Protein AF-A0A1F8C3S2-F1 (afdb_monomer_lite)

Secondary structure (DSSP, 8-state):
---------HHHHHHHHHHHHHTT-S-HHHHHHHHHHHHHHHHS-----PPP----HHHHHHHHHHT--S-HHHHHHHHHHHTTSTTTS--

Radius of gyration: 24.23 Å; chains: 1; bounding box: 45×35×57 Å

InterPro domains:
  IPR002145 Ribbon-helix-helix protein, CopG [PF01402] (3-42)
  IPR010985 Ribbon-helix-helix [SSF47598] (1-43)
  IPR013321 Arc-type ribbon-helix-helix [G3DSA:1.10.1220.10] (2-46)

pLDDT: mean 88.09, std 11.79, range [52.41, 97.12]

Sequence (91 aa):
MQTVNISLPTKLAGKLDQVVDKEGYASRSEFVRSLLRFYLLTQRSEVIFKPFKKVSLSKIKREMKATGQYNEKFIESVIGGLSKSSVYAPN

Foldseek 3Di:
DDDDDDDDDPVVVVVLVVCCVVVVPPDSVRVVVVVVCCCVVVPPDPPPPDPDDDDDLVVVLVVVVVVVPDDPVVSVVVSVVQCPDPSNDDD

Structure (mmCIF, N/CA/C/O backbone):
data_AF-A0A1F8C3S2-F1
#
_entry.id   AF-A0A1F8C3S2-F1
#
loop_
_atom_site.group_PDB
_atom_site.id
_atom_site.type_symbol
_atom_site.label_atom_id
_atom_site.label_alt_id
_atom_site.label_comp_id
_atom_site.label_asym_id
_atom_site.label_entity_id
_atom_site.label_seq_id
_atom_site.pdbx_PDB_ins_code
_atom_site.Cartn_x
_atom_site.Cartn_y
_atom_site.Cartn_z
_atom_site.occupancy
_atom_site.B_iso_or_equiv
_atom_site.auth_seq_id
_atom_site.auth_comp_id
_atom_site.auth_asym_id
_atom_site.auth_atom_id
_atom_site.pdbx_PDB_model_num
ATOM 1 N N . MET A 1 1 ? 4.031 -15.124 -3.046 1.00 56.94 1 MET A N 1
ATOM 2 C CA . MET A 1 1 ? 4.635 -14.296 -4.115 1.00 56.94 1 MET A CA 1
ATOM 3 C C . MET A 1 1 ? 3.927 -14.649 -5.414 1.00 56.94 1 MET A C 1
ATOM 5 O O . MET A 1 1 ? 3.765 -15.835 -5.659 1.00 56.94 1 MET A O 1
ATOM 9 N N . GLN A 1 2 ? 3.442 -13.676 -6.186 1.00 82.69 2 GLN A N 1
ATOM 10 C CA . GLN A 1 2 ? 2.838 -13.930 -7.502 1.00 82.69 2 GLN A CA 1
ATOM 11 C C . GLN A 1 2 ? 3.830 -13.528 -8.595 1.00 82.69 2 GLN A C 1
ATOM 13 O O . GLN A 1 2 ? 4.479 -12.487 -8.481 1.00 82.69 2 GLN A O 1
ATOM 18 N N . THR A 1 3 ? 3.958 -14.365 -9.623 1.00 90.56 3 THR A N 1
ATOM 19 C CA . THR A 1 3 ? 4.908 -14.173 -10.724 1.00 90.56 3 THR A CA 1
ATOM 20 C C . THR 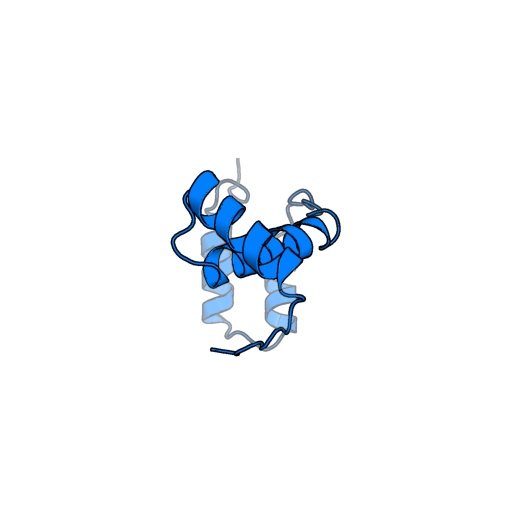A 1 3 ? 4.158 -13.739 -11.973 1.00 90.56 3 THR A C 1
ATOM 22 O O . THR A 1 3 ? 3.147 -14.338 -12.329 1.00 90.56 3 THR A O 1
ATOM 25 N N . VAL A 1 4 ? 4.672 -12.710 -12.645 1.00 89.12 4 VAL A N 1
ATOM 26 C CA . VAL A 1 4 ? 4.166 -12.225 -13.933 1.00 89.12 4 VAL A CA 1
ATOM 27 C C . VAL A 1 4 ? 5.275 -12.390 -14.965 1.00 89.12 4 VAL A C 1
ATOM 29 O O . VAL A 1 4 ? 6.392 -11.929 -14.740 1.00 89.12 4 VAL A O 1
ATOM 32 N N . ASN A 1 5 ? 4.961 -13.034 -16.088 1.00 93.88 5 ASN A N 1
ATOM 33 C CA . ASN A 1 5 ? 5.867 -13.180 -17.225 1.00 93.88 5 ASN A CA 1
ATOM 34 C C . ASN A 1 5 ? 5.462 -12.198 -18.323 1.00 93.88 5 ASN A C 1
ATOM 36 O O . ASN A 1 5 ? 4.285 -12.104 -18.665 1.00 93.88 5 ASN A O 1
ATOM 40 N N . ILE A 1 6 ? 6.433 -11.469 -18.874 1.00 88.44 6 ILE A N 1
ATOM 41 C CA . ILE A 1 6 ? 6.199 -10.433 -19.885 1.00 88.44 6 ILE A CA 1
ATOM 42 C C . ILE A 1 6 ? 7.158 -10.677 -21.046 1.00 88.44 6 ILE A C 1
ATOM 44 O O . ILE A 1 6 ? 8.362 -10.809 -20.840 1.00 88.44 6 ILE A O 1
ATOM 48 N N . SER A 1 7 ? 6.621 -10.722 -22.264 1.00 94.69 7 SER A N 1
ATOM 49 C CA . SER A 1 7 ? 7.415 -10.804 -23.493 1.00 94.69 7 SER A CA 1
ATOM 50 C C . SER A 1 7 ? 7.545 -9.417 -24.109 1.00 94.69 7 SER A C 1
ATOM 52 O O . SER A 1 7 ? 6.543 -8.723 -24.277 1.00 94.69 7 SER A O 1
ATOM 54 N N . LEU A 1 8 ? 8.770 -9.012 -24.446 1.00 93.06 8 LEU A N 1
ATOM 55 C CA . LEU A 1 8 ? 9.061 -7.703 -25.030 1.00 93.06 8 LEU A CA 1
ATOM 56 C C . LEU A 1 8 ? 9.824 -7.868 -26.353 1.00 93.06 8 LEU A C 1
ATOM 58 O O . LEU A 1 8 ? 10.685 -8.744 -26.445 1.00 93.06 8 LEU A O 1
ATOM 62 N N . PRO A 1 9 ? 9.582 -7.005 -27.358 1.00 97.12 9 PRO A N 1
ATOM 63 C CA . PRO A 1 9 ? 10.432 -6.937 -28.541 1.00 97.12 9 PRO A CA 1
ATOM 64 C C . PRO A 1 9 ? 11.886 -6.635 -28.164 1.00 97.12 9 PRO A C 1
ATOM 66 O O . PRO A 1 9 ? 12.140 -5.811 -27.283 1.00 97.12 9 PRO A O 1
ATOM 69 N N . THR A 1 10 ? 12.849 -7.213 -28.883 1.00 94.88 10 THR A N 1
ATOM 70 C CA . THR A 1 10 ? 14.288 -7.103 -28.570 1.00 94.88 10 THR A CA 1
ATOM 71 C C . THR A 1 10 ? 14.765 -5.657 -28.436 1.00 94.88 10 THR A C 1
ATOM 73 O O . THR A 1 10 ? 15.515 -5.327 -27.523 1.00 94.88 10 THR A O 1
ATOM 76 N N . LYS A 1 11 ? 14.271 -4.756 -29.297 1.00 95.75 11 LYS A N 1
ATOM 77 C CA . LYS A 1 11 ? 14.598 -3.322 -29.227 1.00 95.75 11 LYS A CA 1
ATOM 78 C C . LYS A 1 11 ? 14.142 -2.677 -27.915 1.00 95.75 11 LYS A C 1
ATOM 80 O O . LYS A 1 11 ? 14.829 -1.805 -27.394 1.00 95.75 11 LYS A O 1
ATOM 85 N N . LEU A 1 12 ? 12.985 -3.081 -27.394 1.00 93.88 12 LEU A N 1
ATOM 86 C CA . LEU A 1 12 ? 12.443 -2.548 -26.147 1.00 93.88 12 LEU A CA 1
ATOM 87 C C . LEU A 1 12 ? 13.158 -3.147 -24.934 1.00 93.88 12 LEU A C 1
ATOM 89 O O . LEU A 1 12 ? 13.451 -2.417 -23.994 1.00 93.88 12 LEU A O 1
ATOM 93 N N . ALA A 1 13 ? 13.505 -4.436 -24.988 1.00 93.81 13 ALA A N 1
ATOM 94 C CA . ALA A 1 13 ? 14.331 -5.077 -23.968 1.00 93.81 13 ALA A CA 1
ATOM 95 C C . ALA A 1 13 ? 15.717 -4.412 -23.854 1.00 93.81 13 ALA A C 1
ATOM 97 O O . ALA A 1 13 ? 16.162 -4.124 -22.750 1.00 93.81 13 ALA A O 1
ATOM 98 N N . GLY A 1 14 ? 16.351 -4.065 -24.979 1.00 94.81 14 GLY A N 1
ATOM 99 C CA . GLY A 1 14 ? 17.623 -3.334 -24.958 1.00 94.81 14 GLY A CA 1
ATOM 100 C C . GLY A 1 14 ? 17.500 -1.919 -24.378 1.00 94.81 14 GLY A C 1
ATOM 101 O O . GLY A 1 14 ? 18.365 -1.478 -23.629 1.00 94.81 14 GLY A O 1
ATOM 102 N N . LYS A 1 15 ? 16.402 -1.205 -24.663 1.00 94.56 15 LYS A N 1
ATOM 103 C CA . LYS A 1 15 ? 16.135 0.102 -24.031 1.00 94.56 15 LYS A CA 1
ATOM 104 C C . LYS A 1 15 ? 15.888 -0.018 -22.529 1.00 94.56 15 LYS A C 1
ATOM 106 O O . LYS A 1 15 ? 16.315 0.849 -21.777 1.00 94.56 15 LYS A O 1
ATOM 111 N N . LEU A 1 16 ? 15.196 -1.073 -22.103 1.00 94.06 16 LEU A N 1
ATOM 112 C CA . LEU A 1 16 ? 14.965 -1.365 -20.692 1.00 94.06 16 LEU A CA 1
ATOM 113 C C . LEU A 1 16 ? 16.294 -1.508 -19.941 1.00 94.06 16 LEU A C 1
ATOM 115 O O . LEU A 1 16 ? 16.440 -0.908 -18.884 1.00 94.06 16 LEU A O 1
ATOM 119 N N . ASP A 1 17 ? 17.258 -2.234 -20.511 1.00 94.31 17 ASP A N 1
ATOM 120 C CA . ASP A 1 17 ? 18.593 -2.403 -19.920 1.00 94.31 17 ASP A CA 1
ATOM 121 C C . ASP A 1 17 ? 19.307 -1.073 -19.717 1.00 94.31 17 ASP A C 1
ATOM 123 O O . ASP A 1 17 ? 19.745 -0.762 -18.615 1.00 94.31 17 ASP A O 1
ATOM 127 N N . GLN A 1 18 ? 19.319 -0.235 -20.755 1.00 95.81 18 GLN A N 1
ATOM 128 C CA . GLN A 1 18 ? 19.942 1.086 -20.686 1.00 95.81 18 GLN A CA 1
ATOM 129 C C . GLN A 1 18 ? 19.342 1.957 -19.577 1.00 95.81 18 GLN A C 1
ATOM 131 O O . GLN A 1 18 ? 20.064 2.700 -18.919 1.00 95.81 18 GLN A O 1
ATOM 136 N N . VAL A 1 19 ? 18.024 1.889 -19.373 1.00 94.31 19 VAL A N 1
ATOM 137 C CA . VAL A 1 19 ? 17.339 2.659 -18.326 1.00 94.31 19 VAL A CA 1
ATOM 138 C C . VAL A 1 19 ? 17.618 2.083 -16.940 1.00 94.31 19 VAL A C 1
ATOM 140 O O . VAL A 1 19 ? 17.843 2.849 -16.010 1.00 94.31 19 VAL A O 1
ATOM 143 N N . VAL A 1 20 ? 17.629 0.755 -16.796 1.00 95.94 20 VAL A N 1
ATOM 144 C CA . VAL A 1 20 ? 17.966 0.081 -15.531 1.00 95.94 20 VAL A CA 1
ATOM 145 C C . VAL A 1 20 ? 19.353 0.508 -15.057 1.00 95.94 20 VAL A C 1
ATOM 147 O O . VAL A 1 20 ? 19.486 0.910 -13.902 1.00 95.94 20 VAL A O 1
ATOM 150 N N . ASP A 1 21 ? 20.336 0.509 -15.960 1.00 93.56 21 ASP A N 1
ATOM 151 C CA . ASP A 1 21 ? 21.710 0.912 -15.657 1.00 93.56 21 ASP A CA 1
ATOM 152 C C . ASP A 1 21 ? 21.810 2.413 -15.367 1.00 93.56 21 ASP A C 1
ATOM 154 O O . ASP A 1 21 ? 22.407 2.824 -14.371 1.00 93.56 21 ASP A O 1
ATOM 158 N N . LYS A 1 22 ? 21.193 3.246 -16.216 1.00 95.38 22 LYS A N 1
ATOM 159 C CA . LYS A 1 22 ? 21.251 4.709 -16.094 1.00 95.38 22 LYS A CA 1
ATOM 160 C C . LYS A 1 22 ? 20.616 5.221 -14.800 1.00 95.38 22 LYS A C 1
ATOM 162 O O . LYS A 1 22 ? 21.140 6.149 -14.194 1.00 95.38 22 LYS A O 1
ATOM 167 N N . GLU A 1 23 ? 19.484 4.649 -14.407 1.00 92.94 23 GLU A N 1
ATOM 168 C CA . GLU A 1 23 ? 18.703 5.088 -13.245 1.00 92.94 23 GLU A CA 1
ATOM 169 C C . GLU A 1 23 ? 19.074 4.314 -11.960 1.00 92.94 23 GLU A C 1
ATOM 171 O O . GLU A 1 23 ? 18.484 4.543 -10.906 1.00 92.94 23 GLU A O 1
ATOM 176 N N . GLY A 1 24 ? 20.049 3.395 -12.027 1.00 92.56 24 GLY A N 1
ATOM 177 C CA . GLY A 1 24 ? 20.599 2.699 -10.858 1.00 92.56 24 GLY A CA 1
ATOM 178 C C . GLY A 1 24 ? 19.682 1.634 -10.247 1.00 92.56 24 GLY A C 1
ATOM 179 O O . GLY A 1 24 ? 19.752 1.371 -9.044 1.00 92.56 24 GLY A O 1
ATOM 180 N N . TYR A 1 25 ? 18.808 1.011 -11.041 1.00 94.69 25 TYR A N 1
ATOM 181 C CA . TYR A 1 25 ? 17.955 -0.072 -10.547 1.00 94.69 25 TYR A CA 1
ATOM 182 C C . TYR A 1 25 ? 18.747 -1.370 -10.379 1.00 94.69 25 TYR A C 1
ATOM 184 O O . TYR A 1 25 ? 19.516 -1.772 -11.243 1.00 94.69 25 TYR A O 1
ATOM 192 N N . ALA A 1 26 ? 18.465 -2.109 -9.304 1.00 91.38 26 ALA A N 1
ATOM 193 C CA . ALA A 1 26 ? 19.131 -3.384 -9.025 1.00 91.38 26 ALA A CA 1
ATOM 194 C C . ALA A 1 26 ? 18.847 -4.489 -10.066 1.00 91.38 26 ALA A C 1
ATOM 196 O O . ALA A 1 26 ? 19.589 -5.462 -10.158 1.00 91.38 26 ALA A O 1
ATOM 197 N N . SER A 1 27 ? 17.732 -4.404 -10.804 1.00 95.06 27 SER A N 1
ATOM 198 C CA . SER A 1 27 ? 17.393 -5.344 -11.882 1.00 95.06 27 SER A CA 1
ATOM 199 C C . SER A 1 27 ? 16.264 -4.813 -12.771 1.00 95.06 27 SER A C 1
ATOM 201 O O . SER A 1 27 ? 15.473 -3.965 -12.347 1.00 95.06 27 SER A O 1
ATOM 203 N N . ARG A 1 28 ? 16.094 -5.422 -13.956 1.00 93.44 28 ARG A N 1
ATOM 204 C CA . ARG A 1 28 ? 14.911 -5.243 -14.825 1.00 93.44 28 ARG A CA 1
ATOM 205 C C . ARG A 1 28 ? 13.602 -5.421 -14.062 1.00 93.44 28 ARG A C 1
ATOM 207 O O . ARG A 1 28 ? 12.677 -4.626 -14.201 1.00 93.44 28 ARG A O 1
ATOM 214 N N . SER A 1 29 ? 13.534 -6.463 -13.236 1.00 93.62 29 SER A N 1
ATOM 215 C CA . SER A 1 29 ? 12.342 -6.771 -12.452 1.00 93.62 29 SER A CA 1
ATOM 216 C C . SER A 1 29 ? 12.032 -5.669 -11.446 1.00 93.62 29 SER A C 1
ATOM 218 O O . SER A 1 29 ? 10.863 -5.379 -11.213 1.00 93.62 29 SER A O 1
ATOM 220 N N . GLU A 1 30 ? 13.049 -5.027 -10.870 1.00 93.06 30 GLU A N 1
ATOM 221 C CA . GLU A 1 30 ? 12.830 -3.947 -9.910 1.00 93.06 30 GLU A CA 1
ATOM 222 C C . GLU A 1 30 ? 12.361 -2.654 -10.569 1.00 93.06 30 GLU A C 1
ATOM 224 O O . GLU A 1 30 ? 11.443 -2.003 -10.065 1.00 93.06 30 GLU A O 1
ATOM 229 N N . PHE A 1 31 ? 12.906 -2.338 -11.742 1.00 94.69 31 PHE A N 1
ATOM 230 C CA . PHE A 1 31 ? 12.396 -1.250 -12.564 1.00 94.69 31 PHE A CA 1
ATOM 231 C C . PHE A 1 31 ? 10.920 -1.466 -12.934 1.00 94.69 31 PHE A C 1
ATOM 233 O O . PHE A 1 31 ? 10.078 -0.609 -12.668 1.00 94.69 31 PHE A O 1
ATOM 240 N N . VAL A 1 32 ? 10.572 -2.645 -13.466 1.00 93.56 32 VAL A N 1
ATOM 241 C CA . VAL A 1 32 ? 9.187 -2.958 -13.866 1.00 93.56 32 VAL A CA 1
ATOM 242 C C . VAL A 1 32 ? 8.238 -2.927 -12.666 1.00 93.56 32 VAL A C 1
ATOM 244 O O . VAL A 1 32 ? 7.149 -2.364 -12.762 1.00 93.56 32 VAL A O 1
ATOM 247 N N . ARG A 1 33 ? 8.642 -3.465 -11.506 1.00 91.81 33 ARG A N 1
ATOM 248 C CA . ARG A 1 33 ? 7.842 -3.365 -10.271 1.00 91.81 33 ARG A CA 1
ATOM 249 C C . ARG A 1 33 ? 7.633 -1.919 -9.841 1.00 91.81 33 ARG A C 1
ATOM 251 O O . ARG A 1 33 ? 6.537 -1.576 -9.405 1.00 91.81 33 ARG A O 1
ATOM 258 N N . SER A 1 34 ? 8.657 -1.079 -9.961 1.00 91.19 34 SER A N 1
ATOM 259 C CA . SER A 1 34 ? 8.576 0.338 -9.600 1.00 91.19 34 SER A CA 1
ATOM 260 C C . SER A 1 34 ? 7.626 1.096 -10.518 1.00 91.19 34 SER A C 1
ATOM 262 O O . SER A 1 34 ? 6.785 1.839 -10.019 1.00 91.19 34 SER A O 1
ATOM 264 N N . LEU A 1 35 ? 7.662 0.821 -11.824 1.00 91.44 35 LEU A N 1
ATOM 265 C CA . LEU A 1 35 ? 6.693 1.359 -12.779 1.00 91.44 35 LEU A CA 1
ATOM 266 C C . LEU A 1 35 ? 5.266 0.895 -12.494 1.00 91.44 35 LEU A C 1
ATOM 268 O O . LEU A 1 35 ? 4.357 1.717 -12.487 1.00 91.44 35 LEU A O 1
ATOM 272 N N . LEU A 1 36 ? 5.057 -0.398 -12.230 1.00 90.44 36 LEU A N 1
ATOM 273 C CA . LEU A 1 36 ? 3.731 -0.922 -11.896 1.00 90.44 36 LEU A CA 1
ATOM 274 C C . LEU A 1 36 ? 3.192 -0.290 -10.613 1.00 90.44 36 LEU A C 1
ATOM 276 O O . LEU A 1 36 ? 2.030 0.101 -10.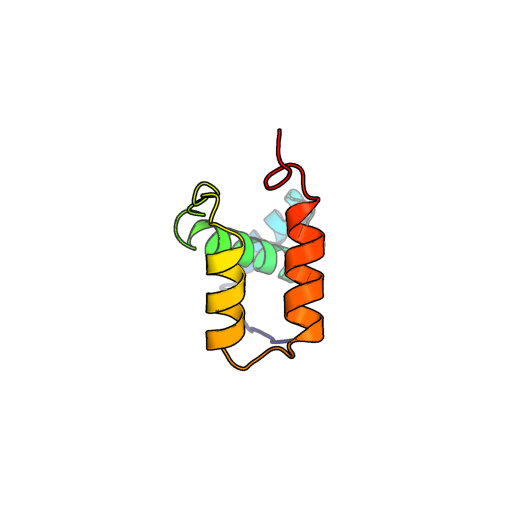573 1.00 90.44 36 LEU A O 1
ATOM 280 N N . ARG A 1 37 ? 4.032 -0.141 -9.580 1.00 88.94 37 ARG A N 1
ATOM 281 C CA . ARG A 1 37 ? 3.663 0.582 -8.357 1.00 88.94 37 ARG A CA 1
ATOM 282 C C . ARG A 1 37 ? 3.316 2.025 -8.670 1.00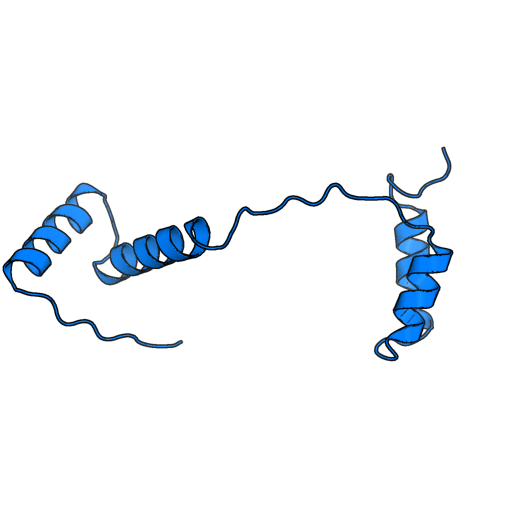 88.94 37 ARG A C 1
ATOM 284 O O . ARG A 1 37 ? 2.245 2.458 -8.281 1.00 88.94 37 ARG A O 1
ATOM 291 N N . PHE A 1 38 ? 4.176 2.745 -9.384 1.00 87.06 38 PHE A N 1
ATOM 292 C CA . PHE A 1 38 ? 3.926 4.135 -9.746 1.00 87.06 38 PHE A CA 1
ATOM 293 C C . PHE A 1 38 ? 2.606 4.268 -10.498 1.00 87.06 38 PHE A C 1
ATOM 295 O O . PHE A 1 38 ? 1.733 4.994 -10.048 1.00 87.06 38 PHE A O 1
ATOM 302 N N . TYR A 1 39 ? 2.414 3.506 -11.573 1.00 86.12 39 TYR A N 1
ATOM 303 C CA . TYR A 1 39 ? 1.204 3.539 -12.385 1.00 86.12 39 TYR A CA 1
ATOM 304 C C . TYR A 1 39 ? -0.042 3.183 -11.573 1.00 86.12 39 TYR A C 1
ATOM 306 O O . TYR A 1 39 ? -1.007 3.930 -11.581 1.00 86.12 39 TYR A O 1
ATOM 314 N N . LEU A 1 40 ? -0.026 2.096 -10.798 1.00 82.50 40 LEU A N 1
ATOM 315 C CA . LEU A 1 40 ? -1.198 1.670 -10.029 1.00 82.50 40 LEU A CA 1
ATOM 316 C C . LEU A 1 40 ? -1.472 2.549 -8.801 1.00 82.50 40 LEU A C 1
ATOM 318 O O . LEU A 1 40 ? -2.624 2.665 -8.392 1.00 82.50 40 LEU A O 1
ATOM 322 N N . LEU A 1 41 ? -0.450 3.161 -8.201 1.00 77.25 41 LEU A N 1
ATOM 323 C CA . LEU A 1 41 ? -0.609 4.089 -7.076 1.00 77.25 41 LEU A CA 1
ATOM 324 C C . LEU A 1 41 ? -0.996 5.494 -7.540 1.00 77.25 41 LEU A C 1
ATOM 326 O O . LEU A 1 41 ? -1.683 6.187 -6.803 1.00 77.25 41 LEU A O 1
ATOM 330 N N . THR A 1 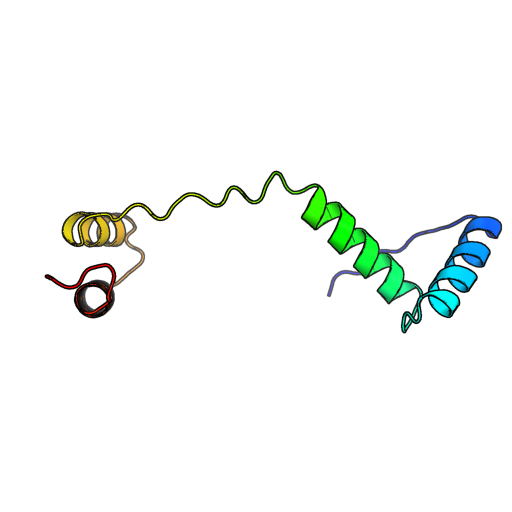42 ? -0.595 5.901 -8.746 1.00 67.94 42 THR A N 1
ATOM 331 C CA . THR A 1 42 ? -1.014 7.177 -9.351 1.00 67.94 42 THR A CA 1
ATOM 332 C C . THR A 1 42 ? -2.359 7.074 -10.067 1.00 67.94 42 THR A C 1
ATOM 334 O O . THR A 1 42 ? -3.078 8.064 -10.130 1.00 67.94 42 THR A O 1
ATOM 337 N N . GLN A 1 43 ? -2.739 5.889 -10.565 1.00 57.78 43 GLN A N 1
ATOM 338 C CA . GLN A 1 43 ? -4.057 5.637 -11.162 1.00 57.78 43 GLN A CA 1
ATOM 339 C C . GLN A 1 43 ? -5.124 5.182 -10.172 1.00 57.78 43 GLN A C 1
ATOM 341 O O . GLN A 1 43 ? -6.312 5.244 -10.494 1.00 57.78 43 GLN A O 1
ATOM 346 N N . ARG A 1 44 ? -4.747 4.743 -8.963 1.00 52.59 44 ARG A N 1
ATOM 347 C CA . ARG A 1 44 ? -5.702 4.725 -7.857 1.00 52.59 44 ARG A CA 1
ATOM 348 C C . ARG A 1 44 ? -6.030 6.176 -7.563 1.00 52.59 44 ARG A C 1
ATOM 350 O O . ARG A 1 44 ? -5.246 6.863 -6.921 1.00 52.59 44 ARG A O 1
ATOM 357 N N . SER A 1 45 ? -7.155 6.585 -8.153 1.00 52.41 45 SER A N 1
ATOM 358 C CA . SER A 1 45 ? -8.099 7.611 -7.728 1.00 52.41 45 SER A CA 1
ATOM 359 C C . SER A 1 45 ? -7.555 8.397 -6.558 1.00 52.41 45 SER A C 1
ATOM 361 O O . SER A 1 45 ? -7.348 7.770 -5.521 1.00 52.41 45 SER A O 1
ATOM 363 N N . GLU A 1 46 ? -7.323 9.700 -6.769 1.00 55.28 46 GLU A N 1
ATOM 364 C CA . GLU A 1 46 ? -7.114 10.727 -5.743 1.00 55.28 46 GLU A CA 1
ATOM 365 C C . GLU A 1 46 ? -7.104 10.115 -4.350 1.00 55.28 46 GLU A C 1
ATOM 367 O O . GLU A 1 46 ? -8.144 9.638 -3.896 1.00 55.28 46 GLU A O 1
ATOM 372 N N . VAL A 1 47 ? -5.960 10.068 -3.667 1.00 54.38 47 VAL A N 1
ATOM 373 C CA . VAL A 1 47 ? -5.980 9.760 -2.237 1.00 54.38 47 VAL A CA 1
ATOM 374 C C . VAL A 1 47 ? -6.852 10.845 -1.603 1.00 54.38 47 VAL A C 1
ATOM 376 O O . VAL A 1 47 ? -6.376 11.937 -1.307 1.00 54.38 47 VAL A O 1
ATOM 379 N N . ILE A 1 48 ? -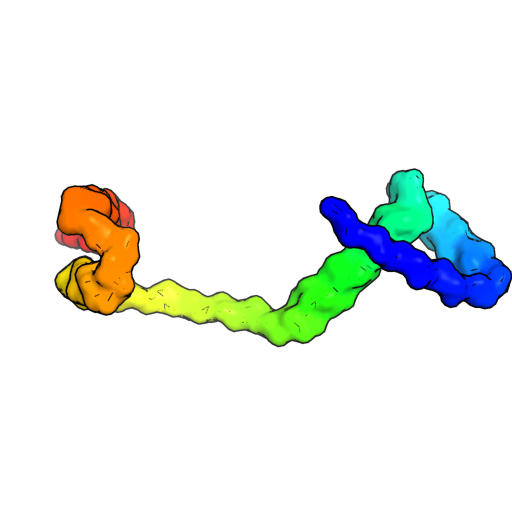8.162 10.588 -1.500 1.00 62.03 48 ILE A N 1
ATOM 380 C CA . ILE A 1 48 ? -9.131 11.522 -0.956 1.00 62.03 48 ILE A CA 1
ATOM 381 C C . ILE A 1 48 ? -8.838 11.466 0.526 1.00 62.03 48 ILE A C 1
ATOM 383 O O . ILE A 1 48 ? -9.355 10.615 1.256 1.00 62.03 48 ILE A O 1
ATOM 387 N N . PHE A 1 49 ? -7.950 12.352 0.960 1.00 63.97 49 PHE A N 1
ATOM 388 C CA . PHE A 1 49 ? -7.763 12.655 2.359 1.00 63.97 49 PHE A CA 1
ATOM 389 C C . PHE A 1 49 ? -9.100 13.187 2.857 1.00 63.97 49 PHE A C 1
ATOM 391 O O . PHE A 1 49 ? -9.433 14.360 2.702 1.00 63.97 49 PHE A O 1
ATOM 398 N N . LYS A 1 50 ? -9.921 12.291 3.408 1.00 74.12 50 LYS A N 1
ATOM 399 C CA . LYS A 1 50 ? -11.139 12.708 4.083 1.00 74.12 50 LYS A CA 1
ATOM 400 C C . LYS A 1 50 ? -10.695 13.418 5.355 1.00 74.12 50 LYS A C 1
ATOM 402 O O . LYS A 1 50 ? -9.973 12.805 6.147 1.00 74.12 50 LYS A O 1
ATOM 407 N N . PRO A 1 51 ? -11.097 14.682 5.564 1.00 77.44 51 PRO A N 1
ATOM 408 C CA . PRO A 1 51 ? -10.774 15.369 6.797 1.00 77.44 51 PRO A CA 1
ATOM 409 C C . PRO A 1 51 ? -11.309 14.535 7.956 1.00 77.44 51 PRO A C 1
ATOM 411 O O . PRO A 1 51 ? -12.449 14.056 7.928 1.00 77.44 51 PRO A O 1
ATOM 414 N N . PHE A 1 52 ? -10.467 14.331 8.965 1.00 82.38 52 PHE A N 1
ATOM 415 C CA . PHE A 1 52 ? -10.892 13.651 10.172 1.00 82.38 52 PHE A CA 1
ATOM 416 C C . PHE A 1 52 ? -12.046 14.445 10.795 1.00 82.38 52 PHE A C 1
ATOM 418 O O . PHE A 1 52 ? -11.882 15.594 11.204 1.00 82.38 52 PHE A O 1
ATOM 425 N N . LYS A 1 53 ? -13.230 13.833 10.862 1.00 86.38 53 LYS A N 1
ATOM 426 C CA . LYS A 1 53 ? -14.399 14.410 11.522 1.00 86.38 53 LYS A CA 1
ATOM 427 C C . LYS A 1 53 ? -14.570 13.727 12.868 1.00 86.38 53 LYS A C 1
ATOM 429 O O . LYS A 1 53 ? -14.851 12.533 12.915 1.00 86.38 53 LYS A O 1
ATOM 434 N N . LYS A 1 54 ? -14.428 14.488 13.955 1.00 87.81 54 LYS A N 1
ATOM 435 C CA . LYS A 1 54 ? -14.652 13.986 15.317 1.00 87.81 54 LYS A CA 1
ATOM 436 C C . LYS A 1 54 ? -16.075 13.427 15.435 1.00 87.81 54 LYS A C 1
ATOM 438 O O . LYS A 1 54 ? -17.046 14.101 15.089 1.00 87.81 54 LYS A O 1
ATOM 443 N N . VAL A 1 55 ? -16.194 12.198 15.930 1.00 91.44 55 VAL A N 1
ATOM 444 C CA . VAL A 1 55 ? -17.471 11.509 16.173 1.00 91.44 55 VAL A CA 1
ATOM 445 C C . VAL A 1 55 ? -17.579 11.209 17.660 1.00 91.44 55 VAL A C 1
ATOM 447 O O . VAL A 1 55 ? -16.591 10.827 18.264 1.00 91.44 55 VAL A O 1
ATOM 450 N N . SER A 1 56 ? -18.749 11.362 18.285 1.00 92.88 56 SER A N 1
ATOM 451 C CA . SER A 1 56 ? -18.867 11.107 19.726 1.00 92.88 56 SER A CA 1
ATOM 452 C C . SER A 1 56 ? -18.438 9.680 20.097 1.00 92.88 56 SER A C 1
ATOM 454 O O . SER A 1 56 ? -18.766 8.716 19.401 1.00 92.88 56 SER A O 1
ATOM 456 N N . LEU A 1 57 ? -17.759 9.532 21.240 1.00 93.44 57 LEU A N 1
ATOM 457 C CA . LEU A 1 57 ? -17.341 8.222 21.755 1.00 93.44 57 LEU A CA 1
ATOM 458 C C . LEU A 1 57 ? -18.535 7.268 21.927 1.00 93.44 57 LEU A C 1
ATOM 460 O O . LEU A 1 57 ? -18.421 6.073 21.674 1.00 93.44 57 LEU A O 1
ATOM 464 N N . SER A 1 58 ? -19.711 7.803 22.269 1.00 93.69 58 SER A N 1
ATOM 465 C CA . SER A 1 58 ? -20.963 7.044 22.343 1.00 93.69 58 SER A CA 1
ATOM 466 C C . SER A 1 58 ? -21.376 6.434 21.001 1.00 93.69 58 SER A C 1
ATOM 468 O O . SER A 1 58 ? -21.818 5.285 20.954 1.00 93.69 58 SER A O 1
ATOM 470 N N . LYS A 1 59 ? -21.208 7.174 19.898 1.00 95.06 59 LYS A N 1
ATOM 471 C CA . LYS A 1 59 ? -21.519 6.688 18.553 1.00 95.06 59 LYS A CA 1
ATOM 472 C C . LYS A 1 59 ? -20.499 5.645 18.099 1.00 95.06 59 LYS A C 1
ATOM 474 O O . LYS A 1 59 ? -20.922 4.606 17.605 1.00 95.06 59 LYS A O 1
ATOM 479 N N . ILE A 1 60 ? -19.207 5.864 18.360 1.00 94.25 60 ILE A N 1
ATOM 480 C CA . ILE A 1 60 ? -18.145 4.881 18.077 1.00 94.25 60 ILE A CA 1
ATOM 481 C C . ILE A 1 60 ? -18.427 3.568 18.820 1.00 94.25 60 ILE A C 1
ATOM 483 O O . ILE A 1 60 ? -18.446 2.505 18.209 1.00 94.25 60 ILE A O 1
ATOM 487 N N . LYS A 1 61 ? -18.747 3.642 20.119 1.00 95.69 61 LYS A N 1
ATOM 488 C CA . LYS A 1 61 ? -19.100 2.472 20.937 1.00 95.69 61 LYS A CA 1
ATOM 489 C C . LYS A 1 61 ? -20.292 1.709 20.361 1.00 95.69 61 LYS A C 1
ATOM 491 O O . LYS A 1 61 ? -20.247 0.488 20.252 1.00 95.69 61 LYS A O 1
ATOM 496 N N . ARG A 1 62 ? -21.355 2.423 19.976 1.00 96.81 62 ARG A N 1
ATOM 497 C CA . ARG A 1 62 ? -22.555 1.822 19.377 1.00 96.81 62 ARG A CA 1
ATOM 498 C C . ARG A 1 62 ? -22.244 1.128 18.050 1.00 96.81 62 ARG A C 1
ATOM 500 O O . ARG A 1 62 ? -22.712 0.018 17.837 1.00 96.81 62 ARG A O 1
ATOM 507 N N . GLU A 1 63 ? -21.461 1.763 17.182 1.00 96.00 63 GLU A N 1
ATOM 508 C CA . GLU A 1 63 ? -21.081 1.197 15.882 1.00 96.00 63 GLU A CA 1
ATOM 509 C C . GLU A 1 63 ? -20.181 -0.032 16.043 1.00 96.00 63 GLU A C 1
ATOM 511 O O . GLU A 1 63 ? -20.426 -1.041 15.392 1.00 96.00 63 GLU A O 1
ATOM 516 N N . MET A 1 64 ? -19.222 -0.008 16.977 1.00 95.88 64 MET A N 1
ATOM 517 C CA . MET A 1 64 ? -18.389 -1.175 17.296 1.00 95.88 64 MET A CA 1
ATOM 518 C C . MET A 1 64 ? -19.202 -2.352 17.847 1.00 95.88 64 MET A C 1
ATOM 520 O O . MET A 1 64 ? -18.901 -3.495 17.523 1.00 95.88 64 MET A O 1
ATOM 524 N N . LYS A 1 65 ? -20.242 -2.094 18.653 1.00 95.94 65 LYS A N 1
ATOM 525 C CA . LYS A 1 65 ? -21.164 -3.150 19.108 1.00 95.94 65 LYS A CA 1
ATOM 526 C C . LYS A 1 65 ? -21.996 -3.712 17.960 1.00 95.94 65 LYS A C 1
ATOM 528 O O . LYS A 1 65 ? -22.191 -4.920 17.885 1.00 95.94 65 LYS A O 1
ATOM 533 N N . ALA A 1 66 ? -22.455 -2.845 17.058 1.00 96.19 66 ALA A N 1
ATOM 534 C CA . ALA A 1 66 ? -23.288 -3.231 15.924 1.00 96.19 66 ALA A CA 1
ATOM 535 C C . ALA A 1 66 ? -22.570 -4.158 14.927 1.00 96.19 66 ALA A C 1
ATOM 537 O O . ALA A 1 66 ? -23.243 -4.888 14.206 1.00 96.19 66 ALA A O 1
ATOM 538 N N . THR A 1 67 ? -21.230 -4.169 14.889 1.00 94.81 67 THR A N 1
ATOM 539 C CA . THR A 1 67 ? -20.491 -5.107 14.026 1.00 94.81 67 THR A CA 1
ATOM 540 C C . THR A 1 67 ? -20.531 -6.548 14.531 1.00 94.81 67 THR A C 1
ATOM 542 O O . THR A 1 67 ? -20.323 -7.461 13.737 1.00 94.81 67 THR A O 1
ATOM 545 N N . GLY A 1 68 ? -20.740 -6.772 15.836 1.00 94.44 68 GLY A N 1
ATOM 546 C CA . GLY A 1 68 ? -20.671 -8.100 16.459 1.00 94.44 68 GLY A CA 1
ATOM 547 C C . GLY A 1 68 ? -19.280 -8.753 16.435 1.00 94.44 68 GLY A C 1
ATOM 548 O O . GLY A 1 68 ? -19.142 -9.905 16.834 1.00 94.44 68 GLY A O 1
ATOM 549 N N . GLN A 1 69 ? -18.244 -8.042 15.976 1.00 95.81 69 GLN A N 1
ATOM 550 C CA . GLN A 1 69 ? -16.894 -8.595 15.784 1.00 95.81 69 GLN A CA 1
ATOM 551 C C . GLN A 1 69 ? -16.020 -8.516 17.041 1.00 95.81 69 GLN A C 1
ATOM 553 O O . GLN A 1 69 ? -14.972 -9.156 17.111 1.00 95.81 69 GLN A O 1
ATOM 558 N N . TYR A 1 70 ? -16.422 -7.711 18.026 1.00 95.56 70 TYR A N 1
ATOM 559 C CA . TYR A 1 70 ? -15.593 -7.363 19.174 1.00 95.56 70 TYR A CA 1
ATOM 560 C C . TYR A 1 70 ? -16.302 -7.679 20.487 1.00 95.56 70 TYR A C 1
ATOM 562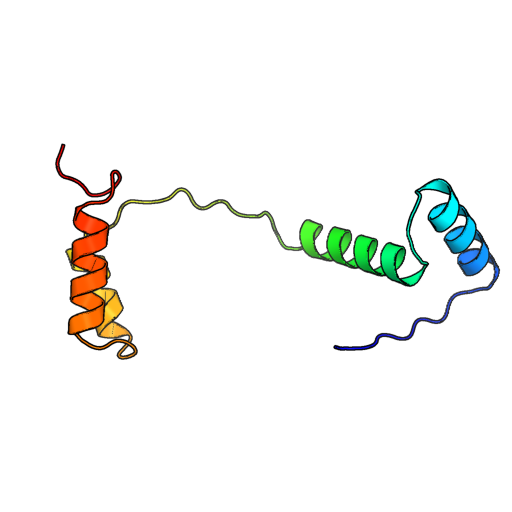 O O . TYR A 1 70 ? -17.496 -7.430 20.637 1.00 95.56 70 TYR A O 1
ATOM 570 N N . ASN A 1 71 ? -15.550 -8.187 21.464 1.00 95.81 71 ASN A N 1
ATOM 571 C CA . ASN A 1 71 ? -16.066 -8.375 22.817 1.00 95.81 71 ASN A CA 1
ATOM 572 C C . ASN A 1 71 ? -16.162 -7.037 23.574 1.00 95.81 71 ASN A C 1
ATOM 574 O O . ASN A 1 71 ? -15.444 -6.080 23.276 1.00 95.81 71 ASN A O 1
ATOM 578 N N . GLU A 1 72 ? -17.028 -6.986 24.590 1.00 95.50 72 GLU A N 1
ATOM 579 C CA . GLU A 1 72 ? -17.295 -5.759 25.355 1.00 95.50 72 GLU A CA 1
ATOM 580 C C . GLU A 1 72 ? -16.019 -5.184 25.989 1.00 95.50 72 GLU A C 1
ATOM 582 O O . GLU A 1 72 ? -15.778 -3.982 25.920 1.00 95.50 72 GLU A O 1
ATOM 587 N N . LYS A 1 73 ? -15.147 -6.043 26.531 1.00 96.44 73 LYS A N 1
ATOM 588 C CA . LYS A 1 73 ? -13.893 -5.623 27.174 1.00 96.44 73 LYS A CA 1
ATOM 589 C C . LYS A 1 73 ? -12.970 -4.876 26.205 1.00 96.44 73 LYS A C 1
ATOM 591 O O . LYS A 1 73 ? -12.369 -3.872 26.582 1.00 96.44 73 LYS A O 1
ATOM 596 N N . PHE A 1 74 ? -12.865 -5.349 24.964 1.00 97.06 74 PHE A N 1
ATOM 597 C CA . PHE A 1 74 ? -12.091 -4.686 23.919 1.00 97.06 74 PHE A CA 1
ATOM 598 C C . PHE A 1 74 ? -12.703 -3.334 23.554 1.00 97.06 74 PHE A C 1
ATOM 600 O O . PHE A 1 74 ? -11.984 -2.339 23.486 1.00 97.06 74 PHE A O 1
ATOM 607 N N . ILE A 1 75 ? -14.027 -3.280 23.378 1.00 97.06 75 ILE A N 1
ATOM 608 C CA . ILE A 1 75 ? -14.733 -2.036 23.053 1.00 97.06 75 ILE A CA 1
ATOM 609 C C . ILE A 1 75 ? -14.492 -0.987 24.147 1.00 97.06 75 ILE A C 1
ATOM 611 O O . ILE A 1 75 ? -14.095 0.132 23.831 1.00 97.06 75 ILE A O 1
ATOM 615 N N . GLU A 1 76 ? -14.640 -1.341 25.426 1.00 96.88 76 GLU A N 1
ATOM 616 C CA . GLU A 1 76 ? -14.379 -0.409 26.534 1.00 96.88 76 GLU A CA 1
ATOM 617 C C . GLU A 1 76 ? -12.914 0.033 26.592 1.00 96.88 76 GLU A C 1
ATOM 619 O O . GLU A 1 76 ? -12.632 1.207 26.834 1.00 96.88 76 GLU A O 1
ATOM 624 N N . SER A 1 77 ? -11.971 -0.873 26.311 1.00 96.81 77 SER A N 1
ATOM 625 C CA . SER A 1 77 ? -10.548 -0.526 26.253 1.00 96.81 77 SER A CA 1
ATOM 626 C C . SER A 1 77 ? -10.251 0.494 25.151 1.00 96.81 77 SER A C 1
ATOM 628 O O . SER A 1 77 ? -9.476 1.423 25.380 1.00 96.81 77 SER A O 1
ATOM 630 N N . VAL A 1 78 ? -10.863 0.349 23.972 1.00 95.31 78 VAL A N 1
ATOM 631 C CA . VAL A 1 78 ? -10.707 1.301 22.861 1.00 95.31 78 VAL A CA 1
ATOM 632 C C . VAL A 1 78 ? -11.317 2.651 23.224 1.00 95.31 78 VAL A C 1
ATOM 634 O O . VAL A 1 78 ? -10.660 3.679 23.070 1.00 95.31 78 VAL A O 1
ATOM 637 N N . ILE A 1 79 ? -12.539 2.667 23.762 1.00 96.06 79 ILE A N 1
ATOM 638 C CA . ILE A 1 79 ? -13.215 3.909 24.157 1.00 96.06 79 ILE A CA 1
ATOM 639 C C . ILE A 1 79 ? -12.451 4.636 25.273 1.00 96.06 79 ILE A C 1
ATOM 641 O O . ILE A 1 79 ? -12.295 5.856 25.206 1.00 96.06 79 ILE A O 1
ATOM 645 N N . GLY A 1 80 ? -11.918 3.902 26.254 1.00 94.38 80 GLY A N 1
ATOM 646 C CA . GLY A 1 80 ? -11.101 4.457 27.335 1.00 94.38 80 GLY A CA 1
ATOM 647 C C . GLY A 1 80 ? -9.725 4.961 26.885 1.00 94.38 80 GLY A C 1
ATOM 648 O O . GLY A 1 80 ? -9.186 5.889 27.484 1.00 94.38 80 GLY A O 1
ATOM 649 N N . GLY A 1 81 ? -9.148 4.379 25.830 1.00 93.19 81 GLY A N 1
ATOM 650 C CA . GLY A 1 81 ? -7.939 4.907 25.194 1.00 93.19 81 GLY A CA 1
ATOM 651 C C . GLY A 1 81 ? -8.230 6.176 24.395 1.00 93.19 81 GLY A C 1
ATOM 652 O O . GLY A 1 81 ? -7.532 7.181 24.534 1.00 93.19 81 GLY A O 1
ATOM 653 N N . LEU A 1 82 ? -9.309 6.159 23.606 1.00 92.75 82 LEU A N 1
ATOM 654 C CA . LEU A 1 82 ? -9.731 7.306 22.810 1.00 92.75 82 LEU A CA 1
ATOM 655 C C . LEU A 1 82 ? -10.067 8.507 23.690 1.00 92.75 82 LEU A C 1
ATOM 657 O O . LEU A 1 82 ? -9.626 9.599 23.358 1.00 92.75 82 LEU A O 1
ATOM 661 N N . SER A 1 83 ? -10.753 8.334 24.823 1.00 92.19 83 SER A N 1
ATOM 662 C CA . SER A 1 83 ? -11.095 9.449 25.722 1.00 92.19 83 SER A CA 1
ATOM 663 C C . SER A 1 83 ? -9.885 10.216 26.267 1.00 92.19 83 SER A C 1
ATOM 665 O O . SER A 1 83 ? -10.021 11.382 26.623 1.00 92.19 83 SER A O 1
ATOM 667 N N . LYS A 1 84 ? -8.705 9.587 26.295 1.00 91.75 84 LYS A N 1
ATOM 668 C CA . LYS A 1 84 ? -7.438 10.195 26.730 1.00 91.75 84 LYS A CA 1
ATOM 669 C C . LYS A 1 84 ? -6.631 10.807 25.585 1.00 91.75 84 LYS A C 1
ATOM 671 O O . LYS A 1 84 ? -5.628 11.468 25.830 1.00 91.75 84 LYS A O 1
ATOM 676 N N . SER A 1 85 ? -7.021 10.556 24.336 1.00 87.94 85 SER A N 1
ATOM 677 C CA . SER A 1 85 ? -6.322 11.106 23.175 1.00 87.94 85 SER A CA 1
ATOM 678 C C . SER A 1 85 ? -6.592 12.605 23.041 1.00 87.94 85 SER A C 1
ATOM 680 O O . SER A 1 85 ? -7.702 13.061 23.307 1.00 87.94 85 SER A O 1
ATOM 682 N N . SER A 1 86 ? -5.605 13.367 22.567 1.00 82.06 86 SER A N 1
ATOM 683 C CA . SER A 1 86 ? -5.679 14.831 22.402 1.00 82.06 86 SER A CA 1
ATOM 684 C C . SER A 1 86 ? -6.897 15.316 21.607 1.00 82.06 86 SER A C 1
ATOM 686 O O . SER A 1 86 ? -7.390 16.416 21.816 1.00 82.06 86 SER A O 1
ATOM 688 N N . VAL A 1 87 ? -7.416 14.482 20.708 1.00 85.44 87 VAL A N 1
ATOM 689 C CA . VAL A 1 87 ? -8.578 14.786 19.863 1.00 85.44 87 VAL A CA 1
ATOM 690 C C . VAL A 1 87 ? -9.904 14.694 20.633 1.00 85.44 87 VAL A C 1
ATOM 692 O O . VAL A 1 87 ? -10.887 15.357 20.288 1.00 85.44 87 VAL A O 1
ATOM 695 N N . TYR A 1 88 ? -9.959 13.856 21.666 1.00 86.94 88 TYR A N 1
ATOM 696 C CA . TYR A 1 88 ? -11.174 13.496 22.402 1.00 86.94 88 TYR A CA 1
ATOM 697 C C . TYR A 1 88 ? -11.155 13.898 23.873 1.00 86.94 88 TYR A C 1
ATOM 699 O O . TYR A 1 88 ? -12.228 13.905 24.478 1.00 86.94 88 TYR A O 1
ATOM 707 N N . ALA A 1 89 ? -9.989 14.247 24.412 1.00 80.31 89 ALA A N 1
ATOM 708 C CA . ALA A 1 89 ? -9.846 14.768 25.756 1.00 80.31 89 ALA A CA 1
ATOM 709 C C . ALA A 1 89 ? -10.754 16.000 25.946 1.00 80.31 89 ALA A C 1
ATOM 711 O O . ALA A 1 89 ? -10.908 16.801 25.014 1.00 80.31 89 ALA A O 1
ATOM 712 N N . PRO A 1 90 ? -11.409 16.138 27.110 1.00 72.00 90 PRO A N 1
ATOM 713 C CA . PRO A 1 90 ? -12.040 17.396 27.478 1.00 72.00 90 PRO A CA 1
ATOM 714 C C . PRO A 1 90 ? -10.947 18.471 27.583 1.00 72.00 90 PRO A C 1
ATOM 716 O O . PRO A 1 90 ? -9.902 18.212 28.179 1.00 72.00 90 PRO A O 1
ATOM 719 N N . ASN A 1 91 ? -11.177 19.624 26.948 1.00 58.88 91 ASN A N 1
ATOM 720 C CA . ASN A 1 91 ? -10.338 20.812 27.134 1.00 58.88 91 ASN A CA 1
ATOM 721 C C . ASN A 1 91 ? -10.407 21.294 28.582 1.00 58.88 91 ASN A C 1
ATOM 723 O O . ASN A 1 91 ? -11.520 21.217 29.155 1.00 58.88 91 ASN A O 1
#

Organism: NCBI:txid1802525